Protein AF-A0A5C3NSB6-F1 (afdb_monomer)

Solvent-accessible surface area (backbone atoms only — not comparable to full-atom values): 3809 Å² total; per-residue (Å²): 120,84,74,52,90,47,57,46,80,44,81,77,52,103,89,43,69,45,82,45,57,83,53,97,72,54,69,86,61,58,54,56,65,62,38,42,72,74,70,57,77,92,68,56,71,67,58,42,48,69,78,55,67,84,80,135

Foldseek 3Di:
DDAPPQWDWDDDDDPDIDTDGPDDDDVVNHPVPVVCVVPNDDDDPVRCCVVPPDDD

Secondary structure (DSSP, 8-state):
-PPPTTEEEEEEETTEEEEEESS---TTT--HHHHHHHH-----HHHHHHHS----

Organism: NCBI:txid1314778

Structure (mmCIF, N/CA/C/O backbone):
data_AF-A0A5C3NSB6-F1
#
_entry.id   AF-A0A5C3NSB6-F1
#
loop_
_atom_site.group_PDB
_atom_site.id
_atom_site.type_symbol
_atom_site.label_atom_id
_atom_site.label_alt_id
_atom_site.label_comp_id
_atom_site.label_asym_id
_atom_site.label_entity_id
_atom_site.label_seq_id
_atom_site.pdbx_PDB_ins_code
_atom_site.Cartn_x
_atom_site.Cartn_y
_atom_site.Cartn_z
_atom_site.occupancy
_atom_site.B_iso_or_equiv
_atom_site.auth_seq_id
_ato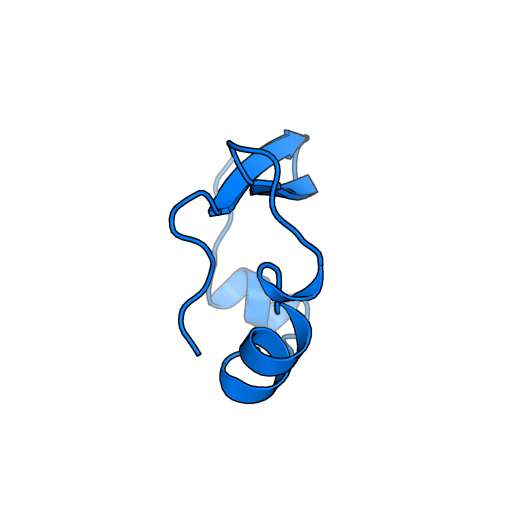m_site.auth_comp_id
_atom_site.auth_asym_id
_atom_site.auth_atom_id
_atom_site.pdbx_PDB_model_num
ATOM 1 N N . MET A 1 1 ? 3.302 -8.933 9.424 1.00 57.94 1 MET A N 1
ATOM 2 C CA . MET A 1 1 ? 1.879 -8.849 9.884 1.00 57.94 1 MET A CA 1
ATOM 3 C C . MET A 1 1 ? 0.945 -9.000 8.689 1.00 57.94 1 MET A C 1
ATOM 5 O O . MET A 1 1 ? 1.356 -8.587 7.611 1.00 57.94 1 MET A O 1
ATOM 9 N N . PRO A 1 2 ? -0.267 -9.573 8.825 1.00 69.31 2 PRO A N 1
ATOM 10 C CA . PRO A 1 2 ? -1.177 -9.676 7.689 1.00 69.31 2 PRO A CA 1
ATOM 11 C C . PRO A 1 2 ? -1.751 -8.299 7.327 1.00 69.31 2 PRO A C 1
ATOM 13 O O . PRO A 1 2 ? -2.147 -7.543 8.212 1.00 69.31 2 PRO A O 1
ATOM 16 N N . LEU A 1 3 ? -1.793 -7.993 6.029 1.00 74.75 3 LEU A N 1
ATOM 17 C CA . LEU A 1 3 ? -2.542 -6.856 5.492 1.00 74.75 3 LEU A CA 1
ATOM 18 C C . LEU A 1 3 ? -4.039 -6.991 5.833 1.00 74.75 3 LEU A C 1
ATOM 20 O O . LEU A 1 3 ? -4.514 -8.120 6.010 1.00 74.75 3 LEU A O 1
ATOM 24 N N . PRO A 1 4 ? -4.800 -5.881 5.900 1.00 80.12 4 PRO A N 1
ATOM 25 C CA . PRO A 1 4 ? -6.243 -5.947 6.097 1.00 80.12 4 PRO A CA 1
ATOM 26 C C . PRO A 1 4 ? -6.900 -6.846 5.039 1.00 80.12 4 PRO A C 1
ATOM 28 O O . PRO A 1 4 ? -6.589 -6.707 3.858 1.00 80.12 4 PRO A O 1
ATOM 31 N N . PRO A 1 5 ? -7.838 -7.738 5.411 1.00 80.69 5 PRO A N 1
ATOM 32 C CA . PRO A 1 5 ? -8.552 -8.570 4.438 1.00 80.69 5 PRO A CA 1
ATOM 33 C C . PRO A 1 5 ? -9.450 -7.743 3.506 1.00 80.69 5 PRO A C 1
ATOM 35 O O . PRO A 1 5 ? -9.855 -8.230 2.456 1.00 80.69 5 PRO A O 1
ATOM 38 N N . SER A 1 6 ? -9.753 -6.502 3.890 1.00 87.31 6 SER A N 1
ATOM 39 C CA . SER A 1 6 ? -10.450 -5.513 3.073 1.00 87.31 6 SER A CA 1
ATOM 40 C C . SER A 1 6 ? -9.540 -4.800 2.069 1.00 87.31 6 SER A C 1
ATOM 42 O O . SER A 1 6 ? -10.053 -4.015 1.276 1.00 87.31 6 SER A O 1
ATOM 44 N N . LEU A 1 7 ? -8.220 -5.035 2.086 1.00 86.69 7 LEU A N 1
ATOM 45 C CA . LEU A 1 7 ? -7.297 -4.384 1.162 1.00 86.69 7 LEU A CA 1
ATOM 46 C C . LEU A 1 7 ? -7.530 -4.875 -0.270 1.00 86.69 7 LEU A C 1
ATOM 48 O O . LEU A 1 7 ? -7.491 -6.073 -0.552 1.00 86.69 7 LEU A O 1
ATOM 52 N N . ILE A 1 8 ? -7.717 -3.928 -1.175 1.00 87.56 8 ILE A N 1
ATOM 53 C CA . ILE A 1 8 ? -7.906 -4.136 -2.602 1.00 87.56 8 ILE A CA 1
ATOM 54 C C . ILE A 1 8 ? -6.941 -3.255 -3.393 1.00 87.56 8 ILE A C 1
ATOM 56 O O . ILE A 1 8 ? -6.484 -2.216 -2.917 1.00 87.56 8 ILE A O 1
ATOM 60 N N . LEU A 1 9 ? -6.641 -3.6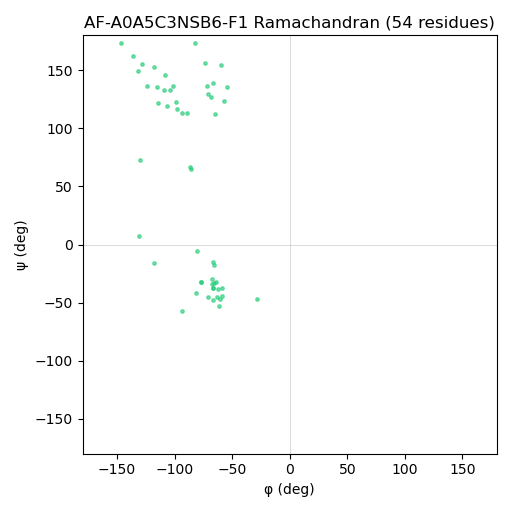91 -4.613 1.00 85.06 9 LEU A N 1
ATOM 61 C CA . LEU A 1 9 ? -5.912 -2.917 -5.608 1.00 85.06 9 LEU A CA 1
ATOM 62 C C . LEU A 1 9 ? -6.910 -2.475 -6.678 1.00 85.06 9 LEU A C 1
ATOM 64 O O . LEU A 1 9 ? -7.540 -3.321 -7.317 1.00 85.06 9 LEU A O 1
ATOM 68 N N . LEU A 1 10 ? -7.062 -1.169 -6.856 1.00 83.56 10 LEU A N 1
ATOM 69 C CA . LEU A 1 10 ? -7.865 -0.574 -7.916 1.00 83.56 10 LEU A CA 1
ATOM 70 C C . LEU A 1 10 ? -6.945 -0.097 -9.037 1.00 83.56 10 LEU A C 1
ATOM 72 O O . LEU A 1 10 ? -5.896 0.487 -8.779 1.00 83.56 10 LEU A O 1
ATOM 76 N N . HIS A 1 11 ? -7.340 -0.370 -10.276 1.00 81.69 11 HIS A N 1
ATOM 77 C CA . HIS A 1 11 ? -6.705 0.183 -11.468 1.00 81.69 11 HIS A CA 1
ATOM 78 C C . HIS A 1 11 ? -7.477 1.447 -11.849 1.00 81.69 11 HIS A C 1
ATOM 80 O O . HIS A 1 11 ? -8.665 1.345 -12.169 1.00 81.69 11 HIS A O 1
ATOM 86 N N . GLU A 1 12 ? -6.840 2.613 -11.738 1.00 74.06 12 GLU A N 1
ATOM 87 C CA . GLU A 1 12 ? -7.505 3.901 -11.962 1.00 74.06 12 GLU A CA 1
ATOM 88 C C . GLU A 1 12 ? -7.344 4.380 -13.405 1.00 74.06 12 GLU A C 1
ATOM 90 O O . GLU A 1 12 ? -8.346 4.551 -14.094 1.00 74.06 12 GLU A O 1
ATOM 95 N N . ASP A 1 13 ? -6.103 4.519 -13.872 1.00 71.69 13 ASP A N 1
ATOM 96 C CA . ASP A 1 13 ? -5.736 4.951 -15.227 1.00 71.69 13 ASP A CA 1
ATOM 97 C C . ASP A 1 13 ? -4.440 4.242 -15.668 1.00 71.69 13 ASP A C 1
ATOM 99 O O . ASP A 1 13 ? -3.843 3.533 -14.869 1.00 71.69 13 ASP A O 1
ATOM 103 N N . SER A 1 14 ? -4.022 4.404 -16.935 1.00 68.31 14 SER A N 1
ATOM 104 C CA . SER A 1 14 ? -3.051 3.563 -17.679 1.00 68.31 14 SER A CA 1
ATOM 105 C C . SER A 1 14 ? -1.969 2.824 -16.874 1.00 68.31 14 SER A C 1
ATOM 107 O O . SER A 1 14 ? -1.761 1.639 -17.126 1.00 68.31 14 SER A O 1
ATOM 109 N N . ASP A 1 15 ? -1.302 3.514 -15.941 1.00 69.56 15 ASP A N 1
ATOM 110 C CA . ASP A 1 15 ? -0.245 2.979 -15.071 1.00 69.56 15 ASP A CA 1
ATOM 111 C C . ASP A 1 15 ? -0.447 3.320 -13.577 1.00 69.56 15 ASP A C 1
ATOM 113 O O . ASP A 1 15 ? 0.430 3.054 -12.751 1.00 69.56 15 ASP A O 1
ATOM 117 N N . ASP A 1 16 ? -1.593 3.902 -13.219 1.00 78.50 16 ASP A N 1
ATOM 118 C CA . ASP A 1 16 ? -1.906 4.345 -11.865 1.00 78.50 16 ASP A CA 1
ATOM 119 C C . ASP A 1 16 ? -2.781 3.309 -11.149 1.00 78.50 16 ASP A C 1
ATOM 121 O O . ASP A 1 16 ? -3.879 2.944 -11.585 1.00 78.50 16 ASP A O 1
ATOM 125 N N . TYR A 1 17 ? -2.274 2.840 -10.009 1.00 80.81 17 TYR A N 1
ATOM 126 C CA . TYR A 1 17 ? -2.955 1.882 -9.151 1.00 80.81 17 TYR A CA 1
ATOM 127 C C . TYR A 1 17 ? -3.087 2.434 -7.736 1.00 80.81 17 TYR A C 1
ATOM 129 O O . TYR A 1 17 ? -2.115 2.920 -7.152 1.00 80.81 17 TYR A O 1
ATOM 137 N N . SER A 1 18 ? -4.270 2.260 -7.158 1.00 83.62 18 SER A N 1
ATOM 138 C CA . SER A 1 18 ? -4.571 2.653 -5.783 1.00 83.62 18 SER A CA 1
ATOM 139 C C . SER A 1 18 ? -4.721 1.427 -4.893 1.00 83.62 18 SER A C 1
ATOM 141 O O . SER A 1 18 ? -5.395 0.457 -5.241 1.00 83.62 18 SER A O 1
ATOM 143 N N . LEU A 1 19 ? -4.077 1.461 -3.725 1.00 85.12 19 LEU A N 1
ATOM 144 C CA . LEU A 1 19 ? -4.269 0.476 -2.661 1.00 85.12 19 LEU A CA 1
ATOM 145 C C . LEU A 1 19 ? -5.252 1.039 -1.639 1.00 85.12 19 LEU A C 1
ATOM 147 O O . LEU A 1 19 ? -4.955 2.027 -0.967 1.00 85.12 19 LEU A O 1
ATOM 151 N N . GLU A 1 20 ? -6.400 0.386 -1.495 1.00 87.12 20 GLU A N 1
ATOM 152 C CA . GLU A 1 20 ? -7.514 0.882 -0.684 1.00 87.12 20 GLU A CA 1
ATOM 153 C C . GLU A 1 20 ? -8.133 -0.219 0.172 1.00 87.12 20 GLU A C 1
ATOM 155 O O . GLU A 1 20 ? -7.944 -1.399 -0.093 1.00 87.12 20 GLU A O 1
ATOM 160 N N . CYS A 1 21 ? -8.900 0.150 1.200 1.00 88.62 21 CYS A N 1
ATOM 161 C CA . CYS A 1 21 ? -9.713 -0.802 1.957 1.00 88.62 21 CYS A CA 1
ATOM 162 C C . CYS A 1 21 ? -11.188 -0.670 1.563 1.00 88.62 21 CYS A C 1
ATOM 164 O O . CYS A 1 21 ? -11.731 0.432 1.564 1.00 88.62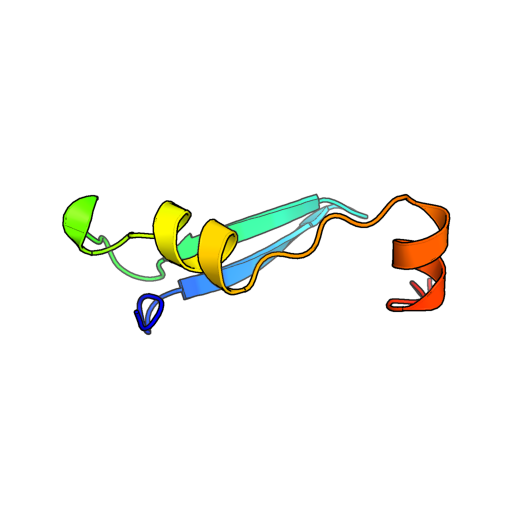 21 CYS A O 1
ATOM 166 N N . THR A 1 22 ? -11.860 -1.792 1.300 1.00 88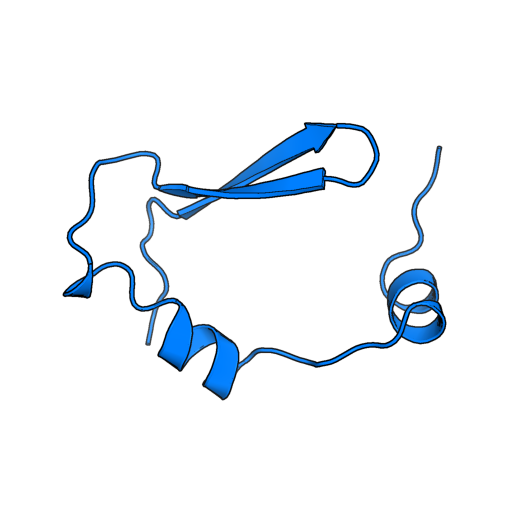.75 22 THR A N 1
ATOM 167 C CA . THR A 1 22 ? -13.303 -1.845 0.982 1.00 88.75 22 THR A CA 1
ATOM 168 C C . THR A 1 22 ? -14.208 -1.445 2.142 1.00 88.75 22 THR A C 1
ATOM 170 O O . THR A 1 22 ? -15.395 -1.186 1.951 1.00 88.75 22 THR A O 1
ATOM 173 N N . GLU A 1 23 ? -13.654 -1.397 3.349 1.00 88.94 23 GLU A N 1
ATOM 174 C CA . GLU A 1 23 ? -14.336 -1.003 4.571 1.00 88.94 23 GLU A CA 1
ATOM 175 C C . GLU A 1 23 ? -13.473 0.013 5.326 1.00 88.94 23 GLU A C 1
ATOM 177 O O . GLU A 1 23 ? -12.240 -0.065 5.261 1.00 88.94 23 GLU A O 1
ATOM 182 N N . PRO A 1 24 ? -14.079 0.951 6.077 1.00 88.62 24 PRO A N 1
ATOM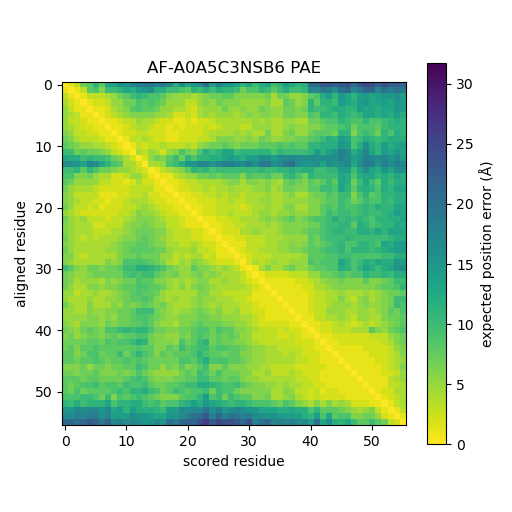 183 C CA . PRO A 1 24 ? -13.328 1.844 6.946 1.00 88.62 24 PRO A CA 1
ATOM 184 C C . PRO A 1 24 ? -12.485 1.050 7.949 1.00 88.62 24 PRO A C 1
ATOM 186 O O . PRO A 1 24 ? -13.009 0.269 8.742 1.00 88.62 24 PRO A O 1
ATOM 189 N N . VAL A 1 25 ? -11.178 1.290 7.945 1.00 86.50 25 VAL A N 1
ATOM 190 C CA . VAL A 1 25 ? -10.225 0.695 8.888 1.00 86.50 25 VAL A CA 1
ATOM 191 C C . VAL A 1 25 ? -9.564 1.786 9.723 1.00 86.50 25 VAL A C 1
ATOM 193 O O . VAL A 1 25 ? -9.438 2.934 9.294 1.00 86.50 25 VAL A O 1
ATOM 196 N N . THR A 1 26 ? -9.139 1.444 10.937 1.00 86.44 26 THR A N 1
ATOM 197 C CA . THR A 1 26 ? -8.298 2.341 11.737 1.00 86.44 26 THR A CA 1
ATOM 198 C C . THR A 1 26 ? -6.880 2.366 11.175 1.00 86.44 26 THR A C 1
ATOM 200 O O . THR A 1 26 ? -6.432 1.404 10.552 1.00 86.44 26 THR A O 1
ATOM 203 N N . LEU A 1 27 ? -6.143 3.447 11.436 1.00 79.75 27 LEU A N 1
ATOM 204 C CA . LEU A 1 27 ? -4.747 3.552 11.006 1.00 79.75 27 LEU A CA 1
ATO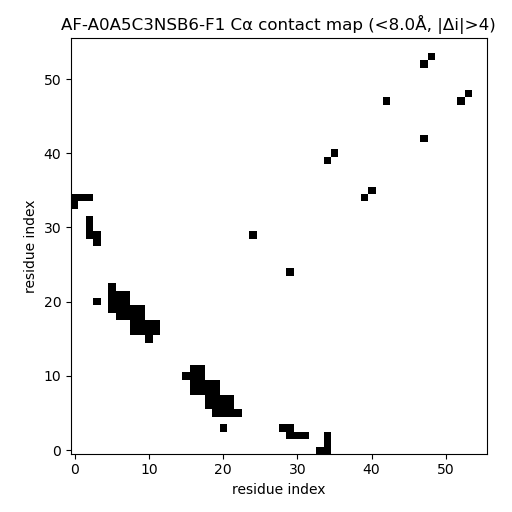M 205 C C . LEU A 1 27 ? -3.881 2.423 11.590 1.00 79.75 27 LEU A C 1
ATOM 207 O O . LEU A 1 27 ? -3.055 1.863 10.882 1.00 79.75 27 LEU A O 1
ATOM 211 N N . ASP A 1 28 ? -4.134 2.032 12.841 1.00 81.12 28 ASP A N 1
ATOM 212 C CA . ASP A 1 28 ? -3.428 0.921 13.493 1.00 81.12 28 ASP A CA 1
ATOM 213 C C . ASP A 1 28 ? -3.694 -0.430 12.807 1.00 81.12 28 ASP A C 1
ATOM 215 O O . ASP A 1 28 ? -2.825 -1.300 12.785 1.00 81.12 28 ASP A O 1
ATOM 219 N N . ALA A 1 29 ? -4.892 -0.614 12.237 1.00 77.62 29 ALA A N 1
ATOM 220 C CA . ALA A 1 29 ? -5.233 -1.800 11.456 1.00 77.62 29 ALA A CA 1
ATOM 221 C C . ALA A 1 29 ? -4.626 -1.745 10.043 1.00 77.62 29 ALA A C 1
ATOM 223 O O . ALA A 1 29 ? -4.242 -2.778 9.496 1.00 77.62 29 ALA A O 1
ATOM 224 N N . PHE A 1 30 ? -4.491 -0.548 9.467 1.00 76.62 30 PHE A N 1
ATOM 225 C CA . PHE A 1 30 ? -3.809 -0.305 8.198 1.00 76.62 30 PHE A CA 1
ATOM 226 C C . PHE A 1 30 ? -2.294 -0.127 8.401 1.00 76.62 30 PHE A C 1
ATOM 228 O O . PHE A 1 30 ? -1.724 0.933 8.144 1.00 76.62 30 PHE A O 1
ATOM 235 N N . ASN A 1 31 ? -1.604 -1.175 8.855 1.00 76.25 31 ASN A N 1
ATOM 236 C CA . ASN A 1 31 ? -0.147 -1.129 9.000 1.00 76.25 31 ASN A CA 1
ATOM 237 C C . ASN A 1 31 ? 0.577 -1.522 7.699 1.00 76.25 31 ASN A C 1
ATOM 239 O O . ASN A 1 31 ? 1.238 -2.560 7.606 1.00 76.25 31 ASN A O 1
ATOM 243 N N . ALA A 1 32 ? 0.437 -0.678 6.675 1.00 75.69 32 ALA A N 1
ATOM 244 C CA . ALA A 1 32 ? 1.131 -0.858 5.401 1.00 75.69 32 ALA A CA 1
ATOM 245 C C . ALA A 1 32 ? 2.652 -0.661 5.533 1.00 75.69 32 ALA A C 1
ATOM 247 O O . ALA A 1 32 ? 3.415 -1.291 4.807 1.00 75.69 32 ALA A O 1
ATOM 248 N N . THR A 1 33 ? 3.105 0.171 6.477 1.00 81.62 33 THR A N 1
ATOM 249 C CA . THR A 1 33 ? 4.525 0.497 6.668 1.00 81.62 33 THR A CA 1
ATOM 250 C C . THR A 1 33 ? 5.355 -0.733 7.015 1.00 81.62 33 THR A C 1
ATOM 252 O O . THR A 1 33 ? 6.340 -1.014 6.334 1.00 81.62 33 THR A O 1
ATOM 255 N N . ASP A 1 34 ? 4.957 -1.490 8.040 1.00 80.50 34 ASP A N 1
ATOM 256 C CA . ASP A 1 34 ? 5.714 -2.677 8.448 1.00 80.50 34 ASP A CA 1
ATOM 257 C C . ASP A 1 34 ? 5.658 -3.764 7.376 1.00 80.50 34 ASP A C 1
ATOM 259 O O . ASP A 1 34 ? 6.666 -4.409 7.100 1.00 80.50 34 ASP A O 1
ATOM 263 N N . PHE A 1 35 ? 4.509 -3.917 6.710 1.00 80.56 35 PHE A N 1
ATOM 264 C CA . PHE A 1 35 ? 4.374 -4.844 5.591 1.00 80.56 35 PHE A CA 1
ATOM 265 C C . PHE A 1 35 ? 5.320 -4.490 4.433 1.00 80.56 35 PHE A C 1
ATOM 267 O O . PHE A 1 35 ? 6.024 -5.360 3.924 1.00 80.56 35 PHE A O 1
ATOM 274 N N . ILE A 1 36 ? 5.378 -3.218 4.029 1.00 83.38 36 ILE A N 1
ATOM 275 C CA . ILE A 1 36 ? 6.268 -2.760 2.954 1.00 83.38 36 ILE A CA 1
ATOM 276 C C . ILE A 1 36 ? 7.736 -2.890 3.375 1.00 83.38 36 ILE A C 1
ATOM 278 O O . ILE A 1 36 ? 8.564 -3.271 2.556 1.00 83.38 36 ILE A O 1
ATOM 282 N N . ASN A 1 37 ? 8.077 -2.630 4.636 1.00 85.12 37 ASN A N 1
ATOM 283 C CA . ASN A 1 37 ? 9.448 -2.814 5.118 1.00 85.12 37 ASN A CA 1
ATOM 284 C C . ASN A 1 37 ? 9.870 -4.292 5.152 1.00 85.12 37 ASN A C 1
ATOM 286 O O . ASN A 1 37 ? 11.039 -4.596 4.921 1.00 85.12 37 ASN A O 1
ATOM 290 N N . GLU A 1 38 ? 8.940 -5.202 5.452 1.00 86.06 38 GLU A N 1
ATOM 291 C CA . GLU A 1 38 ? 9.206 -6.641 5.556 1.00 86.06 38 GLU A CA 1
ATOM 292 C C . GLU A 1 38 ? 9.232 -7.332 4.180 1.00 86.06 38 GLU A C 1
ATOM 294 O O . GLU A 1 38 ? 10.105 -8.162 3.926 1.00 86.06 38 GLU A O 1
ATOM 299 N N . TYR A 1 39 ? 8.305 -6.980 3.282 1.00 83.50 39 TYR A N 1
ATOM 300 C CA . TYR A 1 39 ? 8.080 -7.689 2.012 1.00 83.50 39 TYR A CA 1
ATOM 301 C C . TYR A 1 39 ? 8.321 -6.838 0.761 1.00 83.50 39 TYR A C 1
ATOM 303 O O . TYR A 1 39 ? 8.425 -7.377 -0.344 1.00 83.50 39 TYR A O 1
ATOM 311 N N . GLY A 1 40 ? 8.384 -5.514 0.902 1.00 84.12 40 GLY A N 1
ATOM 312 C CA . GLY A 1 40 ? 8.557 -4.596 -0.214 1.00 84.12 40 GLY A CA 1
ATOM 313 C C . GLY A 1 40 ? 9.923 -4.748 -0.873 1.00 84.12 40 GLY A C 1
ATOM 314 O O . GLY A 1 40 ? 10.959 -4.889 -0.223 1.00 84.12 40 GLY A O 1
ATOM 315 N N . ARG A 1 41 ? 9.930 -4.687 -2.204 1.00 89.31 41 ARG A N 1
ATOM 316 C CA . ARG A 1 41 ? 11.147 -4.680 -3.017 1.00 89.31 41 ARG A CA 1
ATOM 317 C C . ARG A 1 41 ? 11.241 -3.348 -3.740 1.00 89.31 41 ARG A C 1
ATOM 319 O O . ARG A 1 41 ? 10.261 -2.871 -4.305 1.00 89.31 41 ARG A O 1
ATOM 326 N N . LYS A 1 42 ? 12.435 -2.758 -3.749 1.00 88.50 42 LYS A N 1
ATOM 327 C CA . LYS A 1 42 ? 12.718 -1.591 -4.583 1.00 88.50 42 LYS A CA 1
ATOM 328 C C . LYS A 1 42 ? 13.210 -2.073 -5.941 1.00 88.50 42 LYS A C 1
ATOM 330 O O . LYS A 1 42 ? 14.296 -2.641 -6.021 1.00 88.50 42 LYS A O 1
ATOM 335 N N . LEU A 1 43 ? 12.419 -1.823 -6.977 1.00 88.56 43 LEU A N 1
ATOM 336 C CA . LEU A 1 43 ? 12.776 -2.096 -8.366 1.00 88.56 43 LEU A CA 1
ATOM 337 C C . LEU A 1 43 ? 13.029 -0.776 -9.096 1.00 88.56 43 LEU A C 1
ATOM 339 O O . LEU A 1 43 ? 12.407 0.245 -8.792 1.00 88.56 43 LEU A O 1
ATOM 343 N N . ASN A 1 44 ? 13.971 -0.781 -10.034 1.00 90.69 44 ASN A N 1
ATOM 344 C CA . ASN A 1 44 ? 14.043 0.264 -11.051 1.00 90.69 44 ASN A CA 1
ATOM 345 C C . ASN A 1 44 ? 13.054 -0.048 -12.195 1.00 90.69 44 ASN A C 1
ATOM 347 O O . ASN A 1 44 ? 12.438 -1.113 -12.210 1.00 90.69 44 ASN A O 1
ATOM 351 N N . LYS A 1 45 ? 12.897 0.877 -13.152 1.00 82.00 45 LYS A N 1
ATOM 352 C CA . LYS A 1 45 ? 11.943 0.707 -14.258 1.00 82.00 45 LYS A CA 1
ATOM 353 C C . LYS A 1 45 ? 12.217 -0.546 -15.100 1.00 82.00 45 LYS A C 1
ATOM 355 O O . LYS A 1 45 ? 11.285 -1.267 -15.407 1.00 82.00 45 LYS A O 1
ATOM 360 N N . GLU A 1 46 ? 13.475 -0.809 -15.439 1.00 91.19 46 GLU A N 1
ATOM 361 C CA . GLU A 1 46 ? 13.862 -1.960 -16.266 1.00 91.19 46 GLU A CA 1
ATOM 362 C C . GLU A 1 46 ? 13.524 -3.286 -15.569 1.00 91.19 46 GLU A C 1
ATOM 364 O O . GLU A 1 46 ? 12.875 -4.142 -16.156 1.00 91.19 46 GLU A O 1
ATOM 369 N N . GLN A 1 47 ? 13.845 -3.404 -14.277 1.00 91.50 47 GLN A N 1
ATOM 370 C CA . GLN A 1 47 ? 13.495 -4.568 -13.456 1.00 91.50 47 GLN A CA 1
ATOM 371 C C . GLN A 1 47 ? 11.980 -4.755 -13.325 1.00 91.50 47 GLN A C 1
ATOM 373 O O . GLN A 1 47 ? 11.496 -5.883 -13.302 1.00 91.50 47 GLN A O 1
ATOM 378 N N . LEU A 1 48 ? 11.231 -3.655 -13.211 1.00 86.94 48 LEU A N 1
ATOM 379 C CA . LEU A 1 48 ? 9.776 -3.701 -13.139 1.00 86.94 48 LEU A CA 1
ATOM 380 C C . LEU A 1 48 ? 9.175 -4.186 -14.464 1.00 86.94 48 LEU A C 1
ATOM 382 O O . LEU A 1 48 ? 8.346 -5.088 -14.442 1.00 86.94 48 LEU A O 1
ATOM 386 N N . ASP A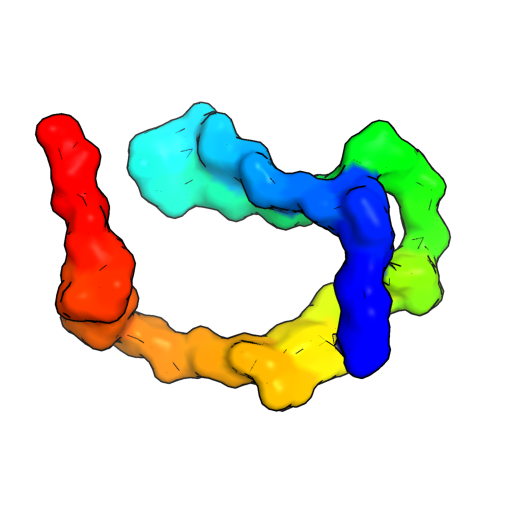 1 49 ? 9.624 -3.630 -15.591 1.00 84.31 49 ASP A N 1
ATOM 387 C CA . ASP A 1 49 ? 9.139 -3.983 -16.930 1.00 84.31 49 ASP A CA 1
ATOM 388 C C . ASP A 1 49 ? 9.510 -5.442 -17.303 1.00 84.31 49 ASP A C 1
ATOM 390 O O . ASP A 1 49 ? 8.738 -6.120 -17.982 1.00 84.31 49 ASP A O 1
ATOM 394 N N . GLU A 1 50 ? 10.663 -5.951 -16.843 1.00 90.25 50 GLU A N 1
ATOM 395 C CA . GLU A 1 50 ? 11.078 -7.355 -17.014 1.00 90.25 50 GLU A CA 1
ATOM 396 C C . GLU A 1 50 ? 10.252 -8.335 -16.164 1.00 90.25 50 GLU A C 1
ATOM 398 O O . GLU A 1 50 ? 9.854 -9.393 -16.659 1.00 90.25 50 GLU A O 1
ATOM 403 N N . GLU A 1 51 ? 10.008 -8.016 -14.885 1.00 87.94 51 GLU A N 1
ATOM 404 C CA . GLU A 1 51 ? 9.254 -8.891 -13.971 1.00 87.94 51 GLU A CA 1
ATOM 405 C C . GLU A 1 51 ? 7.735 -8.832 -14.227 1.00 87.94 51 GLU A C 1
ATOM 407 O O . GLU A 1 51 ? 7.043 -9.841 -14.068 1.00 87.94 51 GLU A O 1
ATOM 412 N N . PHE A 1 52 ? 7.218 -7.675 -14.650 1.00 83.25 52 PHE A N 1
ATOM 413 C CA . PHE A 1 52 ? 5.795 -7.415 -14.879 1.00 83.25 52 PHE A CA 1
ATOM 414 C C . PHE A 1 52 ? 5.577 -6.780 -16.259 1.00 83.25 52 PHE A C 1
ATOM 416 O O . PHE A 1 52 ? 5.274 -5.589 -16.361 1.00 83.25 52 PHE A O 1
ATOM 423 N N . PRO A 1 53 ? 5.716 -7.562 -17.342 1.00 77.62 53 PRO A N 1
ATOM 424 C CA . PRO 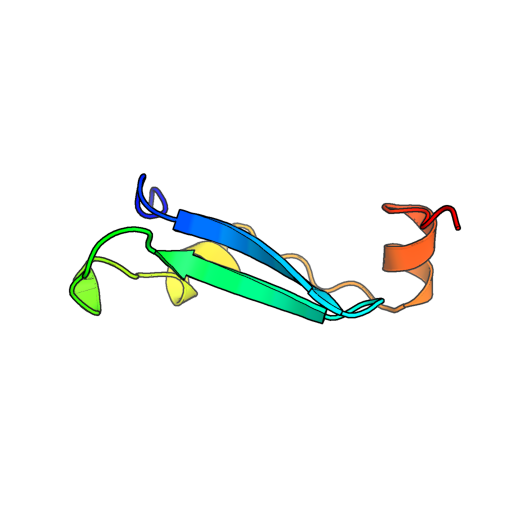A 1 53 ? 5.571 -7.044 -18.693 1.00 77.62 53 PRO A CA 1
ATOM 425 C C . PRO A 1 53 ? 4.135 -6.562 -18.935 1.00 77.62 53 PRO A C 1
ATOM 427 O O . PRO A 1 53 ? 3.194 -7.357 -18.993 1.00 77.62 53 PRO A O 1
ATOM 430 N N . TYR A 1 54 ? 3.963 -5.251 -19.100 1.00 72.12 54 TYR A N 1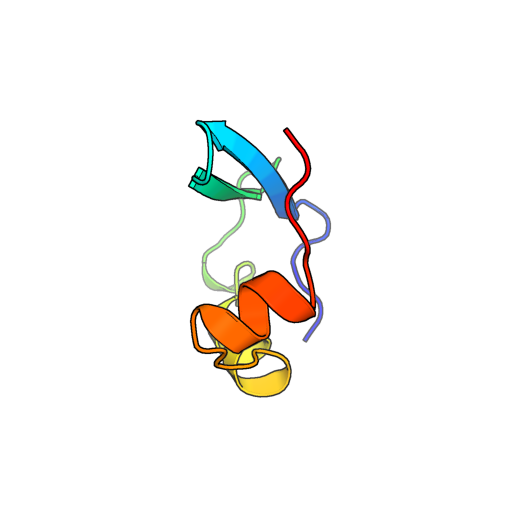
ATOM 431 C CA . TYR A 1 54 ? 2.682 -4.668 -19.489 1.00 72.12 54 TYR A CA 1
ATOM 432 C C . TYR A 1 54 ? 2.376 -5.012 -20.951 1.00 72.12 54 TYR A C 1
ATOM 434 O O . TYR A 1 54 ? 3.211 -4.817 -21.837 1.00 72.12 54 TYR A O 1
ATOM 442 N N . THR A 1 55 ? 1.178 -5.533 -21.217 1.00 59.53 55 THR A N 1
ATOM 443 C CA . THR A 1 55 ? 0.694 -5.797 -22.581 1.00 59.53 55 THR A CA 1
ATOM 444 C C . THR A 1 55 ? -0.491 -4.877 -22.859 1.00 59.53 55 THR A C 1
ATOM 446 O O . THR A 1 55 ? -1.461 -4.913 -22.109 1.00 59.53 55 THR A O 1
ATOM 449 N N . ILE A 1 56 ? -0.379 -4.050 -23.907 1.00 56.16 56 ILE A N 1
ATOM 450 C CA . ILE A 1 56 ? -1.455 -3.175 -24.415 1.00 56.16 56 ILE A CA 1
ATOM 451 C C . ILE A 1 56 ? -2.537 -4.019 -25.093 1.00 56.16 56 ILE A C 1
ATOM 453 O O . ILE A 1 56 ? -2.155 -4.930 -25.867 1.00 56.16 56 ILE A O 1
#

pLDDT: mean 81.31, std 8.05, range [56.16, 91.5]

Sequence (56 aa):
MPLPPSLILLHEDSDDYSLECTEPVTLDAFNATDFINEYGRKLNKEQLDEEFPYTI

Mean predicted aligned error: 6.85 Å

Radius of gyration: 13.7 Å; Cα contacts (8 Å, |Δi|>4): 41; chains: 1; bounding box: 28×15×38 Å

InterPro domains:
  IPR041018 Tse2 ADP-ribosyltransferase toxin [PF18648] (2-47)